Protein AF-A0A662SFL1-F1 (afdb_monomer_lite)

Foldseek 3Di:
DFDFDDPLPVDRDRDPDPDPVVVCLVNVQSVPDDCADPPPRHSPWDWDWDADPNDIWIWIADPPQGKIWTWDFDPPDGDIDIDDIDGHDDPPDPPDPPPDPVVPDDDDDDDPDDDDDDDDDDDDDPDDPPDDPDDDPDPPPVVVVVVVVVVPD

pLDDT: mean 74.32, std 17.82, range [40.41, 96.69]

Structure (mmCIF, N/CA/C/O backbone):
data_AF-A0A662SFL1-F1
#
_entry.id   AF-A0A662SFL1-F1
#
loop_
_atom_site.group_PDB
_atom_site.id
_atom_site.type_symbol
_atom_site.label_atom_id
_atom_site.label_alt_id
_atom_site.label_comp_id
_atom_site.label_asym_id
_atom_site.label_entity_id
_atom_site.label_seq_id
_atom_site.pdbx_PDB_ins_code
_atom_site.Cartn_x
_atom_site.Cartn_y
_atom_site.Cartn_z
_atom_site.occupancy
_atom_site.B_iso_or_equiv
_atom_site.auth_seq_id
_atom_site.auth_comp_id
_atom_site.auth_asym_id
_atom_site.auth_atom_id
_atom_site.pdbx_PDB_model_num
ATOM 1 N N . MET A 1 1 ? -28.062 0.678 8.826 1.00 42.81 1 MET A N 1
ATOM 2 C CA . MET A 1 1 ? -28.115 0.587 7.352 1.00 42.81 1 MET A CA 1
ATOM 3 C C . MET A 1 1 ? -27.087 -0.444 6.922 1.00 42.81 1 MET A C 1
ATOM 5 O O . MET A 1 1 ? -25.987 -0.421 7.452 1.00 42.81 1 MET A O 1
ATOM 9 N N . SER A 1 2 ? -27.450 -1.399 6.069 1.00 40.41 2 SER A N 1
ATOM 10 C CA . SER A 1 2 ? -26.536 -2.452 5.606 1.00 40.41 2 SER A CA 1
ATOM 11 C C . SER A 1 2 ? -25.854 -2.001 4.317 1.00 40.41 2 SER A C 1
ATOM 13 O O . SER A 1 2 ? -26.499 -1.971 3.268 1.00 40.41 2 SER A O 1
ATOM 15 N N . VAL A 1 3 ? -24.579 -1.629 4.399 1.00 47.94 3 VAL A N 1
ATOM 16 C CA . VAL A 1 3 ? -23.771 -1.239 3.239 1.00 47.94 3 VAL A CA 1
ATOM 17 C C . VAL A 1 3 ? -23.188 -2.507 2.607 1.00 47.94 3 VAL A C 1
ATOM 19 O O . VAL A 1 3 ? -22.606 -3.339 3.300 1.00 47.94 3 VAL A O 1
ATOM 22 N N . LYS A 1 4 ? -23.409 -2.699 1.301 1.00 43.56 4 LYS A N 1
ATOM 23 C CA . LYS A 1 4 ? -22.864 -3.823 0.518 1.00 43.56 4 LYS A CA 1
ATOM 24 C C . LYS A 1 4 ? -21.606 -3.350 -0.212 1.00 43.56 4 LYS A C 1
ATOM 26 O O . LYS A 1 4 ? -21.608 -2.263 -0.778 1.00 43.56 4 LYS A O 1
ATOM 31 N N . ILE A 1 5 ? -20.546 -4.152 -0.149 1.00 52.78 5 ILE A N 1
ATOM 32 C CA . ILE A 1 5 ? -19.158 -3.732 -0.389 1.00 52.78 5 ILE A CA 1
ATOM 33 C C . ILE A 1 5 ? -18.669 -4.027 -1.809 1.00 52.78 5 ILE A C 1
ATOM 35 O O . ILE A 1 5 ? -19.183 -4.899 -2.505 1.00 52.78 5 ILE A O 1
ATOM 39 N N . VAL A 1 6 ? -17.687 -3.217 -2.209 1.00 50.00 6 VAL A N 1
ATOM 40 C CA . VAL A 1 6 ? -17.016 -3.130 -3.507 1.00 50.00 6 VAL A CA 1
ATOM 41 C C . VAL A 1 6 ? -16.215 -4.398 -3.817 1.00 50.00 6 VAL A C 1
ATOM 43 O O . VAL A 1 6 ? -15.450 -4.902 -3.000 1.00 50.00 6 VAL A O 1
ATOM 46 N N . LYS A 1 7 ? -16.378 -4.888 -5.046 1.00 48.78 7 LYS A N 1
ATOM 47 C CA . LYS A 1 7 ? -15.931 -6.195 -5.547 1.00 48.78 7 LYS A CA 1
ATOM 48 C C . LYS A 1 7 ? -14.497 -6.192 -6.105 1.00 48.78 7 LYS A C 1
ATOM 50 O O . LYS A 1 7 ? -14.224 -6.914 -7.054 1.00 48.78 7 LYS A O 1
ATOM 55 N N . ALA A 1 8 ? -13.598 -5.367 -5.570 1.00 48.69 8 ALA A N 1
ATOM 56 C CA . ALA A 1 8 ? -12.289 -5.134 -6.195 1.00 48.69 8 ALA A CA 1
ATOM 57 C C . ALA A 1 8 ? -11.271 -6.276 -5.983 1.00 48.69 8 ALA A C 1
ATOM 59 O O . ALA A 1 8 ? -10.326 -6.393 -6.746 1.00 48.69 8 ALA A O 1
ATOM 60 N N . LEU A 1 9 ? -11.469 -7.156 -4.991 1.00 51.09 9 LEU A N 1
ATOM 61 C CA . LEU A 1 9 ? -10.530 -8.253 -4.680 1.00 51.09 9 LEU A CA 1
ATOM 62 C C . LEU A 1 9 ? -11.221 -9.607 -4.421 1.00 51.09 9 LEU A C 1
ATOM 64 O O . LEU A 1 9 ? -10.630 -10.511 -3.839 1.00 51.09 9 LEU A O 1
ATOM 68 N N . GLY A 1 10 ? -12.504 -9.747 -4.776 1.00 49.97 10 GLY A N 1
ATOM 69 C CA . GLY A 1 10 ? -13.298 -10.939 -4.428 1.00 49.97 10 GLY A CA 1
ATOM 70 C C . GLY A 1 10 ? -13.552 -11.118 -2.922 1.00 49.97 10 GLY A C 1
ATOM 71 O O . GLY A 1 10 ? -14.062 -12.151 -2.499 1.00 49.97 10 GLY A O 1
ATOM 72 N N . ILE A 1 11 ? -13.211 -10.119 -2.103 1.00 51.91 11 ILE A N 1
ATOM 73 C CA . ILE A 1 11 ? -13.444 -10.129 -0.661 1.00 51.91 11 ILE A CA 1
ATOM 74 C C . ILE A 1 11 ? -14.801 -9.464 -0.399 1.00 51.91 11 ILE A C 1
ATOM 76 O O . ILE A 1 11 ? -14.916 -8.240 -0.445 1.00 51.91 11 ILE A O 1
ATOM 80 N N . ASP A 1 12 ? -15.828 -10.261 -0.089 1.00 53.56 12 ASP A N 1
ATOM 81 C CA . ASP A 1 12 ? -17.128 -9.769 0.392 1.00 53.56 12 ASP A CA 1
ATOM 82 C C . ASP A 1 12 ? -17.013 -9.294 1.858 1.00 53.56 12 ASP A C 1
ATOM 84 O O . ASP A 1 12 ? -17.468 -9.905 2.825 1.00 53.56 12 ASP A O 1
ATOM 88 N N . ARG A 1 13 ? -16.355 -8.147 1.979 1.00 51.66 13 ARG A N 1
ATOM 89 C CA . ARG A 1 13 ? -16.059 -7.275 3.115 1.00 51.66 13 ARG A CA 1
ATOM 90 C C . ARG A 1 13 ? -17.028 -6.913 4.223 1.00 51.66 13 ARG A C 1
ATOM 92 O O . ARG A 1 13 ? -16.672 -5.922 4.818 1.00 51.66 13 ARG A O 1
ATOM 99 N N . ALA A 1 14 ? -18.203 -7.498 4.480 1.00 53.81 14 ALA A N 1
ATOM 100 C CA . ALA A 1 14 ? -19.251 -6.854 5.322 1.00 53.81 14 ALA A CA 1
ATOM 101 C C . ALA A 1 14 ? -18.725 -6.148 6.609 1.00 53.81 14 ALA A C 1
ATOM 103 O O . ALA A 1 14 ? -18.604 -6.776 7.660 1.00 53.81 14 ALA A O 1
ATOM 104 N N . SER A 1 15 ? -18.415 -4.847 6.533 1.00 57.03 15 SER A N 1
ATOM 105 C CA . SER A 1 15 ? -17.867 -4.063 7.635 1.00 57.03 15 SER A CA 1
ATOM 106 C C . SER A 1 15 ? -18.999 -3.239 8.239 1.00 57.03 15 SER A C 1
ATOM 108 O O . SER A 1 15 ? -19.659 -2.435 7.580 1.00 57.03 15 SER A O 1
ATOM 110 N N . SER A 1 16 ? -19.296 -3.493 9.512 1.00 58.28 16 SER A N 1
ATOM 111 C CA . SER A 1 16 ? -20.258 -2.707 10.281 1.00 58.28 16 SER A CA 1
ATOM 112 C C . SER A 1 16 ? -19.570 -1.440 10.785 1.00 58.28 16 SER A C 1
ATOM 114 O O . SER A 1 16 ? -19.214 -1.352 11.959 1.00 58.28 16 SER A O 1
ATOM 116 N N . ILE A 1 17 ? -19.322 -0.488 9.890 1.00 65.50 17 ILE A N 1
ATOM 117 C CA . ILE A 1 17 ? -18.725 0.799 10.258 1.00 65.50 17 ILE A CA 1
ATOM 118 C C . ILE A 1 17 ? -19.851 1.739 10.689 1.00 65.50 17 ILE A C 1
ATOM 120 O O . ILE A 1 17 ? -20.841 1.905 9.975 1.00 65.50 17 ILE A O 1
ATOM 124 N N . ALA A 1 18 ? -19.726 2.312 11.887 1.00 69.88 18 ALA A N 1
ATOM 125 C CA . ALA A 1 18 ? -20.730 3.213 12.454 1.00 69.88 18 ALA A CA 1
ATOM 126 C C . ALA A 1 18 ? -20.690 4.614 11.817 1.00 69.88 18 ALA A C 1
ATOM 128 O O . ALA A 1 18 ? -21.713 5.293 11.781 1.00 69.88 18 ALA A O 1
ATOM 129 N N . ASN A 1 19 ? -19.526 5.015 11.291 1.00 81.38 19 ASN A N 1
ATOM 130 C CA . ASN A 1 19 ? -19.263 6.339 10.740 1.00 81.38 19 ASN A CA 1
ATOM 131 C C . ASN A 1 19 ? -19.016 6.290 9.225 1.00 81.38 19 ASN A C 1
ATOM 133 O O . ASN A 1 19 ? -18.141 5.578 8.735 1.00 81.38 19 ASN A O 1
ATOM 137 N N . GLU A 1 20 ? -19.747 7.114 8.479 1.00 82.56 20 GLU A N 1
ATOM 138 C CA . GLU A 1 20 ? -19.625 7.218 7.018 1.00 82.56 20 GLU A CA 1
ATOM 139 C C . GLU A 1 20 ? -18.227 7.681 6.571 1.00 82.56 20 GLU A C 1
ATOM 141 O O . GLU A 1 20 ? -17.700 7.220 5.560 1.00 82.56 20 GLU A O 1
ATOM 146 N N . SER A 1 21 ? -17.575 8.537 7.362 1.00 82.94 21 SER A N 1
ATOM 147 C CA . SER A 1 21 ? -16.230 9.045 7.073 1.00 82.94 21 SER A CA 1
ATOM 148 C C . SER A 1 21 ? -15.147 7.965 7.151 1.00 82.94 21 SER A C 1
ATOM 150 O O . SER A 1 21 ? -14.222 7.968 6.342 1.00 82.94 21 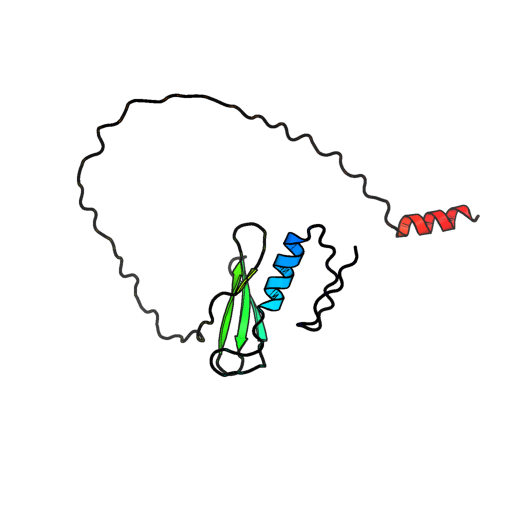SER A O 1
ATOM 152 N N . GLU A 1 22 ? -15.254 7.028 8.093 1.00 80.56 22 GLU A N 1
ATOM 153 C CA . GLU A 1 22 ? -14.334 5.890 8.209 1.00 80.56 22 GLU A CA 1
ATOM 154 C C . GLU A 1 22 ? -14.534 4.908 7.054 1.00 80.56 22 GLU A C 1
ATOM 156 O O . GLU A 1 22 ? -13.557 4.439 6.471 1.00 80.56 22 GLU A O 1
ATOM 161 N N . PHE A 1 23 ? -15.787 4.685 6.648 1.00 82.00 23 PHE A N 1
ATOM 162 C CA . PHE A 1 23 ? -16.103 3.871 5.478 1.00 82.00 23 PHE A CA 1
ATOM 163 C C . PHE A 1 23 ? -15.508 4.455 4.194 1.00 82.00 23 PHE A C 1
ATOM 165 O O . PHE A 1 23 ? -14.865 3.735 3.435 1.00 82.00 23 PHE A O 1
ATOM 172 N N . LEU A 1 24 ? -15.658 5.761 3.960 1.00 83.81 24 LEU A N 1
ATOM 173 C CA . LEU A 1 24 ? -15.087 6.407 2.775 1.00 83.81 24 LEU A CA 1
ATOM 174 C C . LEU A 1 24 ? -13.555 6.353 2.756 1.00 83.81 24 LEU A C 1
ATOM 176 O O . LEU A 1 24 ? -12.977 6.189 1.684 1.00 83.81 24 LEU A O 1
ATOM 180 N N . LYS A 1 25 ? -12.899 6.449 3.920 1.00 82.94 25 LYS A N 1
ATOM 181 C CA . LYS A 1 25 ? -11.440 6.276 4.036 1.00 82.94 25 LYS A CA 1
ATOM 182 C C . LYS A 1 25 ? -11.004 4.851 3.699 1.00 82.94 25 LYS A C 1
ATOM 184 O O . LYS A 1 25 ? -10.000 4.664 3.022 1.00 82.94 25 LYS A O 1
ATOM 189 N N . GLU A 1 26 ? -11.746 3.849 4.160 1.00 80.94 26 GLU A N 1
ATOM 190 C CA . GLU A 1 26 ? -11.434 2.454 3.852 1.00 80.94 26 GLU A CA 1
ATOM 191 C C . GLU A 1 26 ? -11.688 2.143 2.365 1.00 80.94 26 GLU A C 1
ATOM 193 O O . GLU A 1 26 ? -10.862 1.514 1.709 1.00 80.94 26 GLU A O 1
ATOM 198 N N . VAL A 1 27 ? -12.783 2.643 1.788 1.00 84.12 27 VAL A N 1
ATOM 199 C CA . VAL A 1 27 ? -13.099 2.447 0.364 1.00 84.12 27 VAL A CA 1
ATOM 200 C C . VAL A 1 27 ? -12.122 3.182 -0.552 1.00 84.12 27 VAL A C 1
ATOM 202 O O . VAL A 1 27 ? -11.726 2.623 -1.578 1.00 84.12 27 VAL A O 1
ATOM 205 N N . SER A 1 28 ? -11.702 4.402 -0.202 1.00 84.38 28 SER A N 1
ATOM 206 C CA . SER A 1 28 ? -10.764 5.170 -1.030 1.00 84.38 28 SER A CA 1
ATOM 207 C C . SER A 1 28 ? -9.420 4.452 -1.180 1.00 84.38 28 SER A C 1
ATOM 209 O O . SER A 1 28 ? -8.829 4.452 -2.264 1.00 84.38 28 SER A O 1
ATOM 211 N N . PHE A 1 29 ? -8.991 3.735 -0.141 1.00 85.25 29 PHE A N 1
ATOM 212 C CA . PHE A 1 29 ? -7.808 2.888 -0.189 1.00 85.25 29 PHE A CA 1
ATOM 213 C C . PHE A 1 29 ? -7.939 1.766 -1.229 1.00 85.25 29 PHE A C 1
ATOM 215 O O . PHE A 1 29 ? -7.080 1.629 -2.094 1.00 85.25 29 PHE A O 1
ATOM 222 N N . TYR A 1 30 ? -9.043 1.015 -1.227 1.00 83.38 30 TYR A N 1
ATOM 223 C CA . TYR A 1 30 ? -9.247 -0.045 -2.224 1.00 83.38 30 TYR A CA 1
ATOM 224 C C . TYR A 1 30 ? -9.458 0.501 -3.640 1.00 83.38 30 TYR A C 1
ATOM 226 O O . TYR A 1 30 ? -9.100 -0.163 -4.606 1.00 83.38 30 TYR A O 1
ATOM 234 N N . SER A 1 31 ? -10.007 1.710 -3.780 1.00 84.94 31 SER A N 1
ATOM 235 C CA . SER A 1 31 ? -10.181 2.346 -5.094 1.00 84.94 31 SER A CA 1
ATOM 236 C C . SER A 1 31 ? -8.872 2.813 -5.735 1.00 84.94 31 SER A C 1
ATOM 238 O O . SER A 1 31 ? -8.816 2.974 -6.947 1.00 84.94 31 SER A O 1
ATOM 240 N N . SER A 1 32 ? -7.828 3.029 -4.930 1.00 85.69 32 SER A N 1
ATOM 241 C CA . SER A 1 32 ? -6.497 3.429 -5.405 1.00 85.69 32 SER A CA 1
ATOM 242 C C . SER A 1 32 ? -5.565 2.236 -5.627 1.00 85.69 32 SER A C 1
ATOM 244 O O . SER A 1 32 ? -4.379 2.419 -5.894 1.00 85.69 32 SER A O 1
ATOM 246 N N . TRP A 1 33 ? -6.092 1.012 -5.534 1.00 88.25 33 TRP A N 1
ATOM 247 C CA . TRP A 1 33 ? -5.319 -0.198 -5.764 1.00 88.25 33 TRP A CA 1
ATOM 248 C C . TRP A 1 33 ? -4.867 -0.275 -7.231 1.00 88.25 33 TRP A C 1
ATOM 250 O O . TRP A 1 33 ? -5.715 -0.223 -8.122 1.00 88.25 33 TRP A O 1
ATOM 260 N N . PRO A 1 34 ? -3.558 -0.395 -7.513 1.00 91.69 34 PRO A N 1
ATOM 261 C CA . PRO A 1 34 ? -3.080 -0.493 -8.886 1.00 91.69 34 PRO A CA 1
ATOM 262 C C . PRO A 1 34 ? -3.510 -1.826 -9.505 1.00 91.69 34 PRO A C 1
ATOM 264 O O . PRO A 1 34 ? -3.357 -2.880 -8.888 1.00 91.69 34 PRO A O 1
ATOM 267 N N . GLU A 1 35 ? -4.011 -1.783 -10.737 1.00 93.62 35 GLU A N 1
ATOM 268 C CA . GLU A 1 35 ? -4.307 -2.991 -11.518 1.00 93.62 35 GLU A CA 1
ATOM 269 C C . GLU A 1 35 ? -3.047 -3.537 -12.205 1.00 93.62 35 GLU A C 1
ATOM 271 O O . GLU A 1 35 ? -2.933 -4.740 -12.410 1.00 93.62 35 GLU A O 1
ATOM 276 N N . GLU A 1 36 ? -2.074 -2.668 -12.505 1.00 95.75 36 GLU A N 1
ATOM 277 C CA . GLU A 1 36 ? -0.872 -2.996 -13.275 1.00 95.75 36 GLU A CA 1
ATOM 278 C C . GLU A 1 36 ? 0.396 -2.383 -12.654 1.00 95.75 36 GLU A C 1
ATOM 280 O O . GLU A 1 36 ? 0.369 -1.360 -11.963 1.00 95.75 36 GLU A O 1
ATOM 285 N N . CYS A 1 37 ? 1.543 -3.025 -12.887 1.00 96.12 37 CYS A N 1
ATOM 286 C CA . CYS A 1 37 ? 2.843 -2.523 -12.449 1.00 96.12 37 CYS A CA 1
ATOM 287 C C . CYS A 1 37 ? 3.311 -1.339 -13.305 1.00 96.12 37 CYS A C 1
ATOM 289 O O . CYS A 1 37 ? 3.523 -1.504 -14.499 1.00 96.12 37 CYS A O 1
ATOM 291 N N . VAL A 1 38 ? 3.653 -0.210 -12.675 1.00 95.31 38 VAL A N 1
ATOM 292 C CA . VAL A 1 38 ? 4.064 1.028 -13.373 1.00 95.31 38 VAL A CA 1
ATOM 293 C C . VAL A 1 38 ? 5.317 0.902 -14.258 1.00 95.31 38 VAL A C 1
ATOM 295 O O . VAL A 1 38 ? 5.569 1.764 -15.090 1.00 95.31 38 VAL A O 1
ATOM 298 N N . ASN A 1 39 ? 6.142 -0.130 -14.046 1.00 95.94 39 ASN A N 1
ATOM 299 C CA . ASN A 1 39 ? 7.412 -0.307 -14.758 1.00 95.94 39 ASN A CA 1
ATOM 300 C C . ASN A 1 39 ? 7.342 -1.323 -15.912 1.00 95.94 39 ASN A C 1
ATOM 302 O O . ASN A 1 39 ? 8.168 -1.281 -16.815 1.00 95.94 39 ASN A O 1
ATOM 306 N N . CYS A 1 40 ? 6.432 -2.296 -15.855 1.00 95.62 40 CYS A N 1
ATOM 307 C CA . CYS A 1 40 ? 6.408 -3.402 -16.826 1.00 95.62 40 CYS A CA 1
ATOM 308 C C . CYS A 1 40 ? 4.998 -3.843 -17.233 1.00 95.62 40 CYS A C 1
ATOM 310 O O . CYS A 1 40 ? 4.859 -4.905 -17.840 1.00 95.62 40 CYS A O 1
ATOM 312 N N . ASP A 1 41 ? 3.978 -3.084 -16.824 1.00 96.31 41 ASP A N 1
ATOM 313 C CA . ASP A 1 41 ? 2.558 -3.273 -17.145 1.00 96.31 41 ASP A CA 1
ATOM 314 C C . ASP A 1 41 ? 2.030 -4.682 -16.823 1.00 96.31 41 ASP A C 1
ATOM 316 O O . ASP A 1 41 ? 1.102 -5.215 -17.425 1.00 96.31 41 ASP A O 1
ATOM 320 N N . CYS A 1 42 ? 2.660 -5.348 -15.854 1.00 94.38 42 CYS A N 1
ATOM 321 C CA . CYS A 1 42 ? 2.226 -6.656 -15.394 1.00 94.38 42 CYS A CA 1
ATOM 322 C C . CYS A 1 42 ? 1.007 -6.509 -14.480 1.00 94.38 42 CYS A C 1
ATOM 324 O O . CYS A 1 42 ? 1.130 -5.896 -13.420 1.00 94.38 42 CYS A O 1
ATOM 326 N N . GLY A 1 43 ? -0.116 -7.127 -14.856 1.00 93.81 43 GLY A N 1
ATOM 327 C CA . GLY A 1 43 ? -1.324 -7.196 -14.024 1.00 93.81 43 GLY A CA 1
ATOM 328 C C . GLY A 1 43 ? -1.256 -8.206 -12.869 1.00 93.81 43 GLY A C 1
ATOM 329 O O . GLY A 1 43 ? -2.028 -8.131 -11.919 1.00 93.81 43 GLY A O 1
ATOM 330 N N . ASP A 1 44 ? -0.303 -9.143 -12.908 1.00 94.00 44 ASP A N 1
ATOM 331 C CA . ASP A 1 44 ? -0.122 -10.134 -11.841 1.00 94.00 44 ASP A CA 1
ATOM 332 C C . ASP A 1 44 ? 0.638 -9.515 -10.662 1.00 94.00 44 ASP A C 1
ATOM 334 O O . ASP A 1 44 ? 1.852 -9.667 -10.546 1.00 94.00 44 ASP A O 1
ATOM 338 N N . LEU A 1 45 ? -0.053 -8.777 -9.798 1.00 94.25 45 LEU A N 1
ATOM 339 C CA . LEU A 1 45 ? 0.534 -8.149 -8.615 1.00 94.25 45 LEU A CA 1
ATOM 340 C C . LEU A 1 45 ? 0.357 -9.032 -7.369 1.00 94.25 45 LEU A C 1
ATOM 342 O O . LEU A 1 45 ? -0.734 -9.529 -7.094 1.00 94.25 45 LEU A O 1
ATOM 346 N N . ALA A 1 46 ? 1.423 -9.214 -6.584 1.00 94.25 46 ALA A N 1
ATOM 347 C CA . ALA A 1 46 ? 1.400 -10.028 -5.368 1.00 94.25 46 ALA A CA 1
ATOM 348 C C . ALA A 1 46 ? 1.472 -9.156 -4.109 1.00 94.25 46 ALA A C 1
ATOM 350 O O . ALA A 1 46 ? 2.332 -8.286 -4.000 1.00 94.25 46 ALA A O 1
ATOM 351 N N . VAL A 1 47 ? 0.615 -9.410 -3.118 1.00 93.94 47 VAL A N 1
ATOM 352 C CA . VAL A 1 47 ? 0.710 -8.740 -1.812 1.00 93.94 47 VAL A CA 1
ATOM 353 C C . VAL A 1 47 ? 1.740 -9.459 -0.947 1.00 93.94 47 VAL A C 1
ATOM 355 O O . VAL A 1 47 ? 1.638 -10.658 -0.697 1.00 93.94 47 VAL A O 1
ATOM 358 N N . ASN A 1 48 ? 2.729 -8.713 -0.475 1.00 94.06 48 ASN A N 1
ATOM 359 C CA . ASN A 1 48 ? 3.755 -9.158 0.449 1.00 94.06 48 ASN A CA 1
ATOM 360 C C . ASN A 1 48 ? 3.504 -8.553 1.836 1.00 94.06 48 ASN A C 1
ATOM 362 O O . ASN A 1 48 ? 3.252 -7.356 1.976 1.00 94.06 48 ASN A O 1
ATOM 366 N N . TYR A 1 49 ? 3.596 -9.392 2.861 1.00 94.44 49 TYR A N 1
ATOM 367 C CA . TYR A 1 49 ? 3.504 -8.999 4.258 1.00 94.44 49 TYR A CA 1
ATOM 368 C C . TYR A 1 49 ? 4.772 -9.433 4.986 1.00 94.44 49 TYR A C 1
ATOM 370 O O . TYR A 1 49 ? 5.179 -10.595 4.903 1.00 94.44 49 TYR A O 1
ATOM 378 N N . ARG A 1 50 ? 5.375 -8.508 5.733 1.00 93.50 50 ARG A N 1
ATOM 379 C CA . ARG A 1 50 ? 6.520 -8.785 6.603 1.00 93.50 50 ARG A CA 1
ATOM 380 C C . ARG A 1 50 ? 6.359 -8.070 7.937 1.00 93.50 50 ARG A C 1
ATOM 382 O O . ARG A 1 50 ? 5.880 -6.942 7.994 1.00 93.50 50 ARG A O 1
ATOM 389 N N . MET A 1 51 ? 6.842 -8.696 9.002 1.00 94.44 51 MET A N 1
ATOM 390 C CA . MET A 1 51 ? 6.919 -8.086 10.326 1.00 94.44 51 MET A CA 1
ATOM 391 C C . MET A 1 51 ? 8.389 -7.903 10.700 1.00 94.44 51 MET A C 1
ATOM 393 O O . MET A 1 51 ? 9.166 -8.856 10.652 1.00 94.44 51 MET A O 1
ATOM 397 N N . ALA A 1 52 ? 8.789 -6.683 11.058 1.00 92.50 52 ALA A N 1
ATOM 398 C CA . ALA A 1 52 ? 10.158 -6.384 11.469 1.00 92.50 52 ALA A CA 1
ATOM 399 C C . ALA A 1 52 ? 10.165 -5.446 12.678 1.00 92.50 52 ALA A C 1
ATOM 401 O O . ALA A 1 52 ? 9.530 -4.397 12.664 1.00 92.50 52 ALA A O 1
ATOM 402 N N . LYS A 1 53 ? 10.904 -5.821 13.732 1.00 93.81 53 LYS A N 1
ATOM 403 C CA . LYS A 1 53 ? 11.027 -5.049 14.987 1.00 93.81 53 LYS A CA 1
ATOM 404 C C . LYS A 1 53 ? 9.675 -4.678 15.628 1.00 93.81 53 LYS A C 1
ATOM 406 O O . LYS A 1 53 ? 9.545 -3.608 16.206 1.00 93.81 53 LYS A O 1
ATOM 411 N N . GLY A 1 54 ? 8.672 -5.551 15.505 1.00 90.56 54 GLY A N 1
ATOM 412 C CA . GLY A 1 54 ? 7.322 -5.305 16.027 1.00 90.56 54 GLY A CA 1
ATOM 413 C C . GLY A 1 54 ? 6.462 -4.367 15.173 1.00 90.56 54 GLY A C 1
ATOM 414 O O . GLY A 1 54 ? 5.345 -4.062 15.568 1.00 90.56 54 GLY A O 1
ATOM 415 N N . PHE A 1 55 ? 6.952 -3.935 14.009 1.00 89.69 55 PHE A N 1
ATOM 416 C CA . PHE A 1 55 ? 6.173 -3.187 13.028 1.00 89.69 55 PHE A CA 1
ATOM 417 C C . PHE A 1 55 ? 5.724 -4.106 11.895 1.00 89.69 55 PHE A C 1
ATOM 419 O O . PHE A 1 55 ? 6.480 -4.971 11.439 1.00 89.69 55 PHE A O 1
ATOM 426 N N . GLU A 1 56 ? 4.497 -3.895 11.434 1.00 92.06 56 GLU A N 1
ATOM 427 C CA . GLU A 1 56 ? 3.915 -4.582 10.287 1.00 92.06 56 GLU A CA 1
ATOM 428 C C . GLU A 1 56 ? 4.145 -3.756 9.025 1.00 92.06 56 GLU A C 1
ATOM 430 O O . GLU A 1 56 ? 3.856 -2.561 8.978 1.00 92.06 56 GLU A O 1
ATOM 435 N N . PHE A 1 57 ? 4.676 -4.398 7.990 1.00 94.00 57 PHE A N 1
ATOM 436 C CA . PHE A 1 57 ? 4.891 -3.781 6.694 1.00 94.00 57 PHE A CA 1
ATOM 437 C C . PHE A 1 57 ? 4.157 -4.590 5.644 1.00 94.00 57 PHE A C 1
ATOM 439 O O . PHE A 1 57 ? 4.392 -5.787 5.467 1.00 94.00 57 PHE A O 1
ATOM 446 N N . PHE A 1 58 ? 3.314 -3.893 4.905 1.00 94.88 58 PHE A N 1
ATOM 447 C CA . PHE A 1 58 ? 2.666 -4.419 3.723 1.00 94.88 58 PHE A CA 1
ATOM 448 C C . PHE A 1 58 ? 3.365 -3.815 2.502 1.00 94.88 58 PHE A C 1
ATOM 450 O O . PHE A 1 58 ? 3.802 -2.657 2.530 1.00 94.88 58 PHE A O 1
ATOM 457 N N . ALA A 1 59 ? 3.426 -4.563 1.407 1.00 95.38 59 ALA A N 1
ATOM 458 C CA . ALA A 1 59 ? 3.800 -4.049 0.094 1.00 95.38 59 ALA A CA 1
ATOM 459 C C . ALA A 1 59 ? 3.081 -4.830 -1.012 1.00 95.38 59 ALA A C 1
ATOM 461 O O . ALA A 1 59 ? 2.756 -5.998 -0.830 1.00 95.38 59 ALA A O 1
ATOM 462 N N . ILE A 1 60 ? 2.862 -4.218 -2.170 1.00 95.44 60 ILE A N 1
ATOM 463 C CA . ILE A 1 60 ? 2.542 -4.936 -3.409 1.00 95.44 60 ILE A CA 1
ATOM 464 C C . ILE A 1 60 ? 3.848 -5.113 -4.176 1.00 95.44 60 ILE A C 1
ATOM 466 O O . ILE A 1 60 ? 4.609 -4.163 -4.310 1.00 95.44 60 ILE A O 1
ATOM 470 N N . VAL A 1 61 ? 4.131 -6.311 -4.669 1.00 96.12 61 VAL A N 1
ATOM 471 C CA . VAL A 1 61 ? 5.353 -6.638 -5.404 1.00 96.12 61 VAL A CA 1
ATOM 472 C C . VAL A 1 61 ? 4.977 -7.172 -6.777 1.00 96.12 61 VAL A C 1
ATOM 474 O O . VAL A 1 61 ? 4.130 -8.058 -6.903 1.00 96.12 61 VAL A O 1
ATOM 477 N N . CYS A 1 62 ? 5.630 -6.648 -7.809 1.00 96.69 62 CYS A N 1
ATOM 478 C CA . CYS A 1 62 ? 5.551 -7.203 -9.148 1.00 96.69 62 CYS A CA 1
ATOM 479 C C . CYS A 1 62 ? 6.487 -8.422 -9.256 1.00 96.69 62 CYS A C 1
ATOM 481 O O . CYS A 1 62 ? 7.705 -8.260 -9.143 1.00 96.69 62 CYS A O 1
ATOM 483 N N . PRO A 1 63 ? 5.972 -9.634 -9.521 1.00 95.62 63 PRO A N 1
ATOM 484 C CA . PRO A 1 63 ? 6.779 -10.845 -9.625 1.00 95.62 63 PRO A CA 1
ATOM 485 C C . PRO A 1 63 ? 7.673 -10.858 -10.872 1.00 95.62 63 PRO A C 1
ATOM 487 O O . PRO A 1 63 ? 8.658 -11.588 -10.895 1.00 95.62 63 PRO A O 1
ATOM 490 N N . LYS A 1 64 ? 7.361 -10.057 -11.905 1.00 96.00 64 LYS A N 1
ATOM 491 C CA . LYS A 1 64 ? 8.156 -10.000 -13.142 1.00 96.00 64 LYS A CA 1
ATOM 492 C C . LYS A 1 64 ? 9.412 -9.141 -13.011 1.00 96.00 64 LYS A C 1
ATOM 494 O O . LYS A 1 64 ? 10.481 -9.579 -13.416 1.00 96.00 64 LYS A O 1
ATOM 499 N N . CYS A 1 65 ? 9.291 -7.920 -12.485 1.00 95.06 65 CYS A N 1
ATOM 500 C CA . CYS A 1 65 ? 10.402 -6.957 -12.434 1.00 95.06 65 CYS A CA 1
ATOM 501 C C . CYS A 1 65 ? 10.900 -6.640 -11.017 1.00 95.06 65 CYS A C 1
ATOM 503 O O . CYS A 1 65 ? 11.886 -5.925 -10.866 1.00 95.06 65 CYS A O 1
ATOM 505 N N . GLY A 1 66 ? 10.224 -7.129 -9.974 1.00 94.81 66 GLY A N 1
ATOM 506 C CA . GLY A 1 66 ? 10.603 -6.902 -8.579 1.00 94.81 66 GLY A CA 1
ATOM 507 C C . GLY A 1 66 ? 10.300 -5.499 -8.039 1.00 94.81 66 GLY A C 1
ATOM 508 O O . GLY A 1 66 ? 10.625 -5.226 -6.884 1.00 94.81 66 GLY A O 1
ATOM 509 N N . PHE A 1 67 ? 9.674 -4.615 -8.829 1.00 95.88 67 PHE A N 1
ATOM 510 C CA . PHE A 1 67 ? 9.188 -3.325 -8.330 1.00 95.88 67 PHE A CA 1
ATOM 511 C C . PHE A 1 67 ? 8.182 -3.534 -7.206 1.00 95.88 67 PHE A C 1
ATOM 513 O O . PHE A 1 67 ? 7.358 -4.454 -7.258 1.00 95.88 67 PHE A O 1
ATOM 520 N N . ARG A 1 68 ? 8.234 -2.657 -6.206 1.00 95.62 68 ARG A N 1
ATOM 521 C CA . ARG A 1 68 ? 7.377 -2.739 -5.027 1.00 95.62 68 ARG A CA 1
ATOM 522 C C . ARG A 1 68 ? 6.665 -1.423 -4.759 1.00 95.62 68 ARG A C 1
ATOM 524 O O . ARG A 1 68 ? 7.255 -0.357 -4.870 1.00 95.62 68 ARG A O 1
ATOM 531 N N . LEU A 1 69 ? 5.416 -1.514 -4.343 1.00 95.62 69 LEU A N 1
ATOM 532 C CA . LEU A 1 69 ? 4.609 -0.406 -3.860 1.00 95.62 69 LEU A CA 1
ATOM 533 C C . LEU A 1 69 ? 4.414 -0.591 -2.358 1.00 95.62 69 LEU A C 1
ATOM 535 O O . LEU A 1 69 ? 3.793 -1.563 -1.928 1.00 95.62 69 LEU A O 1
ATOM 539 N N . GLN A 1 70 ? 4.995 0.288 -1.546 1.00 95.50 70 GLN A N 1
ATOM 540 C CA . GLN A 1 70 ? 4.907 0.166 -0.091 1.00 95.50 70 GLN A CA 1
ATOM 541 C C . GLN A 1 70 ? 3.629 0.810 0.450 1.00 95.50 70 GLN A C 1
ATOM 543 O O . GLN A 1 70 ? 3.207 1.868 -0.019 1.00 95.50 70 GLN A O 1
ATOM 548 N N . PHE A 1 71 ? 3.073 0.230 1.512 1.00 94.56 71 PHE A N 1
ATOM 549 C CA . PHE A 1 71 ? 2.007 0.873 2.274 1.00 94.56 71 PHE A CA 1
ATOM 550 C C . PHE A 1 71 ? 2.601 1.665 3.443 1.00 94.56 71 PHE A C 1
ATOM 552 O O . PHE A 1 71 ? 3.341 1.133 4.273 1.00 94.56 71 PHE A O 1
ATOM 559 N N . GLY A 1 72 ? 2.293 2.958 3.501 1.00 91.44 72 GLY A N 1
ATOM 560 C CA . GLY A 1 72 ? 2.522 3.796 4.670 1.00 91.44 72 GLY A CA 1
ATOM 561 C C . GLY A 1 72 ? 1.383 3.652 5.675 1.00 91.44 72 GLY A C 1
ATOM 562 O O . GLY A 1 72 ? 0.245 3.399 5.293 1.00 91.44 72 GLY A O 1
ATOM 563 N N . GLN A 1 73 ? 1.687 3.837 6.958 1.00 91.44 73 GLN A N 1
ATOM 564 C CA . GLN A 1 73 ? 0.694 3.871 8.030 1.00 91.44 73 GLN A CA 1
ATOM 565 C C . GLN A 1 73 ? 0.594 5.295 8.584 1.00 91.44 73 GLN A C 1
ATOM 567 O O . GLN A 1 73 ? 1.618 5.953 8.805 1.00 91.44 73 GLN A O 1
ATOM 572 N N . TYR A 1 74 ? -0.626 5.789 8.793 1.00 88.38 74 TYR A N 1
ATOM 573 C CA . TYR A 1 74 ? -0.830 7.067 9.474 1.00 88.38 74 TYR A CA 1
ATOM 574 C C . TYR A 1 74 ? -0.459 6.943 10.955 1.00 88.38 74 TYR A C 1
ATOM 576 O O . TYR A 1 74 ? -0.731 5.927 11.590 1.00 88.38 74 TYR A O 1
AT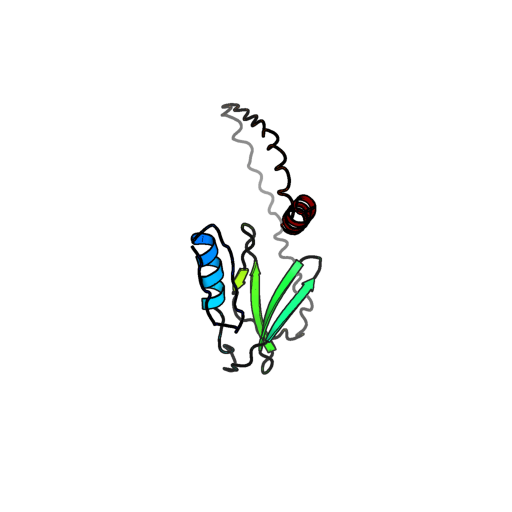OM 584 N N . LYS A 1 75 ? 0.149 7.995 11.517 1.00 87.69 75 LYS A N 1
ATOM 585 C CA . LYS A 1 75 ? 0.530 8.028 12.941 1.00 87.69 75 LYS A CA 1
ATOM 586 C C . LYS A 1 75 ? -0.684 7.993 13.874 1.00 87.69 75 LYS A C 1
ATOM 588 O O . LYS A 1 75 ? -0.601 7.434 14.958 1.00 87.69 75 LYS A O 1
ATOM 593 N N . GLU A 1 76 ? -1.795 8.573 13.435 1.00 87.12 76 GLU A N 1
ATOM 594 C CA . GLU A 1 76 ? -3.052 8.651 14.175 1.00 87.12 76 GLU A CA 1
ATOM 595 C C . GLU A 1 76 ? -4.184 8.068 13.319 1.00 87.12 76 GLU A C 1
ATOM 597 O O . GLU A 1 76 ? -4.202 8.236 12.099 1.00 87.12 76 GLU A O 1
ATOM 602 N N . GLY A 1 77 ? -5.128 7.361 13.945 1.00 78.75 77 GLY A N 1
ATOM 603 C CA . GLY A 1 77 ? -6.320 6.836 13.266 1.00 78.75 77 GLY A CA 1
ATOM 604 C C . GLY A 1 77 ? -6.149 5.510 12.511 1.00 78.75 77 GLY A C 1
ATOM 605 O O . GLY A 1 77 ? -7.088 5.085 11.847 1.00 78.75 77 GLY A O 1
ATOM 606 N N . GLY A 1 78 ? -4.992 4.843 12.606 1.00 80.38 78 GLY A N 1
ATOM 607 C CA . GLY A 1 78 ? -4.842 3.423 12.243 1.00 80.38 78 GLY A CA 1
ATOM 608 C C . GLY A 1 78 ? -5.038 3.054 10.764 1.00 80.38 78 GLY A C 1
ATOM 609 O O . GLY A 1 78 ? -5.225 1.880 10.462 1.00 80.38 78 GLY A O 1
ATOM 610 N N . GLY A 1 79 ? -5.001 4.024 9.846 1.00 85.88 79 GLY A N 1
ATOM 611 C CA . GLY A 1 79 ? -5.192 3.796 8.410 1.00 85.88 79 GLY A CA 1
ATOM 612 C C . GLY A 1 79 ? -3.895 3.555 7.630 1.00 85.88 79 GLY A C 1
ATOM 613 O O . GLY A 1 79 ? -2.802 3.905 8.086 1.00 85.88 79 GLY A O 1
ATOM 614 N N . PHE A 1 80 ? -4.045 3.032 6.412 1.00 89.00 80 PHE A N 1
ATOM 615 C CA . PHE A 1 80 ? -2.962 2.863 5.443 1.00 89.00 80 PHE A CA 1
ATOM 616 C C . PHE A 1 80 ? -3.113 3.818 4.256 1.00 89.00 80 PHE A C 1
ATOM 618 O O . PHE A 1 80 ? -4.224 4.203 3.892 1.00 89.00 80 PHE A O 1
ATOM 625 N N . PHE A 1 81 ? -1.991 4.174 3.636 1.00 91.00 81 PHE A N 1
ATOM 626 C CA . PHE A 1 81 ? -1.941 4.906 2.372 1.00 91.00 81 PHE A CA 1
ATOM 627 C C . PHE A 1 81 ? -0.866 4.319 1.457 1.00 91.00 81 PHE A C 1
ATOM 629 O O . PHE A 1 81 ? 0.127 3.759 1.923 1.00 91.00 81 PHE A O 1
ATOM 636 N N . LEU A 1 82 ? -1.064 4.437 0.148 1.00 92.38 82 LEU A N 1
ATOM 637 C CA . LEU A 1 82 ? -0.081 4.007 -0.842 1.00 92.38 82 LEU A CA 1
ATOM 638 C C . LEU A 1 82 ? 1.047 5.040 -0.937 1.00 92.38 82 LEU A C 1
ATOM 640 O O . LEU A 1 82 ? 0.786 6.239 -1.030 1.00 92.38 82 LEU A O 1
ATOM 644 N N . LYS A 1 83 ? 2.296 4.573 -0.881 1.00 94.25 83 LYS A N 1
ATOM 645 C CA . LYS A 1 83 ? 3.480 5.380 -1.216 1.00 94.25 83 LYS A CA 1
ATOM 646 C C . LYS A 1 83 ? 3.785 5.277 -2.711 1.00 94.25 83 LYS A C 1
ATOM 648 O O . LYS A 1 83 ? 3.051 4.627 -3.443 1.00 94.25 83 LYS A O 1
ATOM 653 N N . ASP A 1 84 ? 4.877 5.892 -3.148 1.00 94.19 84 ASP A N 1
ATOM 654 C CA . ASP A 1 84 ? 5.381 5.748 -4.512 1.00 94.19 84 ASP A CA 1
ATOM 655 C C . ASP A 1 84 ? 5.954 4.346 -4.778 1.00 94.19 84 ASP A C 1
ATOM 657 O O . ASP A 1 84 ? 6.350 3.614 -3.862 1.00 94.19 84 ASP A O 1
ATOM 661 N N . TRP A 1 85 ? 5.998 3.972 -6.059 1.00 94.81 85 TRP A N 1
ATOM 662 C CA . TRP A 1 85 ? 6.657 2.752 -6.518 1.00 94.81 85 TRP A CA 1
ATOM 663 C C . TRP A 1 85 ? 8.172 2.863 -6.341 1.00 94.81 85 TRP A C 1
ATOM 665 O O . TRP A 1 85 ? 8.796 3.821 -6.793 1.00 94.81 85 TRP A O 1
ATOM 675 N N . GLU A 1 86 ? 8.774 1.840 -5.745 1.00 94.69 86 GLU A N 1
ATOM 676 C CA . GLU A 1 86 ? 10.219 1.717 -5.592 1.00 94.69 86 GLU A CA 1
ATOM 677 C C . GLU A 1 86 ? 10.766 0.589 -6.477 1.00 94.69 86 GLU A C 1
ATOM 679 O O . GLU A 1 86 ? 10.136 -0.476 -6.587 1.00 94.69 86 GLU A O 1
ATOM 684 N N . PRO A 1 87 ? 11.962 0.769 -7.065 1.00 94.44 87 PRO A N 1
ATOM 685 C CA . PRO A 1 87 ? 12.651 -0.316 -7.745 1.00 94.44 87 PRO A CA 1
ATOM 686 C C . PRO A 1 87 ? 12.996 -1.453 -6.764 1.00 94.44 87 PRO A C 1
ATOM 688 O O . PRO A 1 87 ? 13.064 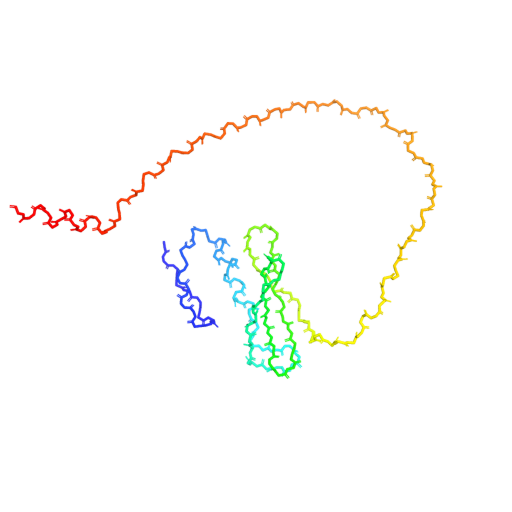-1.235 -5.543 1.00 94.44 87 PRO A O 1
ATOM 691 N N . PRO A 1 88 ? 13.225 -2.683 -7.267 1.00 91.44 88 PRO A N 1
ATOM 692 C CA . PRO A 1 88 ? 13.777 -3.751 -6.443 1.00 91.44 88 PRO A CA 1
ATOM 693 C C . PRO A 1 88 ? 15.062 -3.258 -5.776 1.00 91.44 88 PRO A C 1
ATOM 695 O O . PRO A 1 88 ? 15.825 -2.503 -6.374 1.00 91.44 88 PRO A O 1
ATOM 698 N N . TYR A 1 89 ? 15.291 -3.672 -4.527 1.00 84.06 89 TYR A N 1
ATOM 699 C CA . TYR A 1 89 ? 16.534 -3.330 -3.840 1.00 84.06 89 TYR A CA 1
ATOM 700 C C . TYR A 1 89 ? 17.677 -3.990 -4.610 1.00 84.06 89 TYR A C 1
ATOM 702 O O . TYR A 1 89 ? 17.842 -5.207 -4.543 1.00 84.06 89 TYR A O 1
ATOM 710 N N . SER A 1 90 ? 18.414 -3.209 -5.397 1.00 77.25 90 SER A N 1
ATOM 711 C CA . SER A 1 90 ? 19.717 -3.632 -5.866 1.00 77.25 90 SER A CA 1
ATOM 712 C C . SER A 1 90 ? 20.641 -3.516 -4.671 1.00 77.25 90 SER A C 1
ATOM 714 O O . SER A 1 90 ? 20.810 -2.430 -4.123 1.00 77.25 90 SER A O 1
ATOM 716 N N . GLU A 1 91 ? 21.234 -4.632 -4.272 1.00 62.25 91 GLU A N 1
ATOM 717 C CA . GLU A 1 91 ? 22.318 -4.707 -3.292 1.00 62.25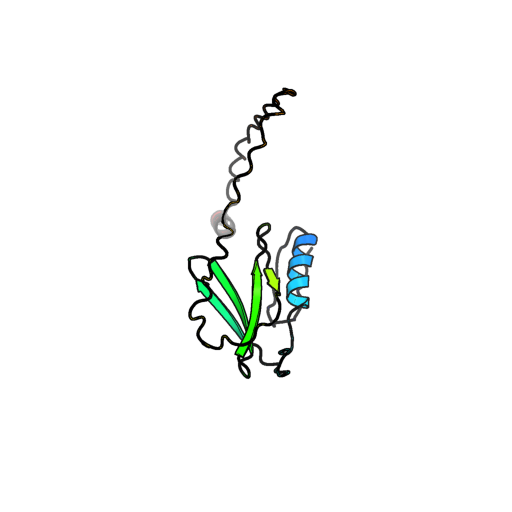 91 GLU A CA 1
ATOM 718 C C . GLU A 1 91 ? 23.602 -4.095 -3.892 1.00 62.25 91 GLU A C 1
ATOM 720 O O . GLU A 1 91 ? 24.672 -4.691 -3.904 1.00 62.25 91 GLU A O 1
ATOM 725 N N . SER A 1 92 ? 23.483 -2.911 -4.497 1.00 51.88 92 SER A N 1
ATOM 726 C CA . SER A 1 92 ? 24.607 -2.069 -4.857 1.00 51.88 92 SER A CA 1
ATOM 727 C C . SER A 1 92 ? 25.021 -1.362 -3.580 1.00 51.88 92 SER A C 1
ATOM 729 O O . SER A 1 92 ? 24.488 -0.300 -3.279 1.00 51.88 92 SER A O 1
ATOM 731 N N . SER A 1 93 ? 25.888 -2.031 -2.821 1.00 47.62 93 SER A N 1
ATOM 732 C CA . SER A 1 93 ? 26.762 -1.489 -1.784 1.00 47.62 93 SER A CA 1
ATOM 733 C C . SER A 1 93 ? 26.485 -0.030 -1.413 1.00 47.62 93 SER A C 1
ATOM 735 O O . SER A 1 93 ? 27.143 0.876 -1.921 1.00 47.62 93 SER A O 1
ATOM 737 N N . ASP A 1 94 ? 25.578 0.196 -0.462 1.00 49.16 94 ASP A N 1
ATOM 738 C CA . ASP A 1 94 ? 25.688 1.348 0.435 1.00 49.16 94 ASP A CA 1
ATOM 739 C C . ASP A 1 94 ? 26.867 1.073 1.396 1.00 49.16 94 ASP A C 1
ATOM 741 O O . ASP A 1 94 ? 26.704 0.918 2.607 1.00 49.16 94 ASP A O 1
ATOM 745 N N . GLU A 1 95 ? 28.070 0.924 0.833 1.00 53.03 95 GLU A N 1
ATOM 746 C CA . GLU A 1 95 ? 29.306 1.191 1.555 1.00 53.03 95 GLU A CA 1
ATOM 747 C C . GLU A 1 95 ? 29.363 2.713 1.731 1.00 53.03 95 GLU A C 1
ATOM 749 O O . GLU A 1 95 ? 29.552 3.462 0.776 1.00 53.03 95 GLU A O 1
ATOM 754 N N . ASP A 1 96 ? 29.164 3.155 2.971 1.00 48.34 96 ASP A N 1
ATOM 755 C CA . ASP A 1 96 ? 29.694 4.415 3.491 1.00 48.34 96 ASP A CA 1
ATOM 756 C C . ASP A 1 96 ? 29.241 5.727 2.814 1.00 48.34 96 ASP A C 1
ATOM 758 O O . ASP A 1 96 ? 30.043 6.448 2.223 1.00 48.34 96 ASP A O 1
ATOM 762 N N . ASP A 1 97 ? 28.007 6.168 3.083 1.00 49.66 97 ASP A N 1
ATOM 763 C CA . ASP A 1 97 ? 27.716 7.614 3.151 1.00 49.66 97 ASP A CA 1
ATOM 764 C C . ASP A 1 97 ? 27.248 8.037 4.559 1.00 49.66 97 ASP A C 1
ATOM 766 O O . ASP A 1 97 ? 26.369 8.872 4.755 1.00 49.66 97 ASP A O 1
ATOM 770 N N . ASP A 1 98 ? 27.933 7.509 5.586 1.00 47.16 98 ASP A N 1
ATOM 771 C CA . ASP A 1 98 ? 28.054 8.145 6.910 1.00 47.16 98 ASP A CA 1
ATOM 772 C C . ASP A 1 98 ? 29.086 9.296 6.852 1.00 47.16 98 ASP A C 1
ATOM 774 O O . ASP A 1 98 ? 29.898 9.524 7.753 1.00 47.16 98 ASP A O 1
ATOM 778 N N . ARG A 1 99 ? 29.062 10.111 5.786 1.00 47.91 99 ARG A N 1
ATOM 779 C CA . ARG A 1 99 ? 29.608 11.469 5.864 1.00 47.91 99 ARG A CA 1
ATOM 780 C C . ARG A 1 99 ? 28.596 12.333 6.593 1.00 47.91 99 ARG A C 1
ATOM 782 O O . ARG A 1 99 ? 27.953 13.215 6.030 1.00 47.91 99 ARG A O 1
ATOM 789 N N . SER A 1 100 ? 28.536 12.121 7.907 1.00 53.84 100 SER A N 1
ATOM 790 C CA . SER A 1 100 ? 29.039 13.100 8.871 1.00 53.84 100 SER A CA 1
ATOM 791 C C . SER A 1 100 ? 29.137 14.520 8.303 1.00 53.84 100 SER A C 1
ATOM 793 O O . SER A 1 100 ? 30.201 15.136 8.239 1.00 53.84 100 SER A O 1
ATOM 795 N N . SER A 1 101 ? 27.987 15.104 7.968 1.00 52.16 101 SER A N 1
ATOM 796 C CA . SER A 1 101 ? 27.813 16.550 7.944 1.00 52.16 101 SER A CA 1
ATOM 797 C C . SER A 1 101 ? 27.677 17.004 9.390 1.00 52.16 101 SER A C 1
ATOM 799 O O . SER A 1 101 ? 26.690 17.601 9.816 1.00 52.16 101 SER A O 1
ATOM 801 N N . LYS A 1 102 ? 28.741 16.725 10.149 1.00 49.28 102 LYS A N 1
ATOM 802 C CA . LYS A 1 102 ? 29.164 17.446 11.334 1.00 49.28 102 LYS A CA 1
ATOM 803 C C . LYS A 1 102 ? 29.406 18.877 10.853 1.00 49.28 102 LYS A C 1
ATOM 805 O O . LYS A 1 102 ? 30.538 19.278 10.584 1.00 49.28 102 LYS A O 1
ATOM 810 N N . LYS A 1 103 ? 28.330 19.655 10.684 1.00 50.47 103 LYS A N 1
ATOM 811 C CA . LYS A 1 103 ? 28.413 21.114 10.646 1.00 50.47 103 LYS A CA 1
ATOM 812 C C . LYS A 1 103 ? 28.989 21.505 11.998 1.00 50.47 103 LYS A C 1
ATOM 814 O O . LYS A 1 103 ? 28.287 21.573 13.002 1.00 50.47 103 LYS A O 1
ATOM 819 N N . LYS A 1 104 ? 30.315 21.647 12.013 1.00 50.34 104 LYS A N 1
ATOM 820 C CA . LYS A 1 104 ? 31.081 22.213 13.111 1.00 50.34 104 LYS A CA 1
ATOM 821 C C . LYS A 1 104 ? 30.385 23.506 13.509 1.00 50.34 104 LYS A C 1
ATOM 823 O O . LYS A 1 104 ? 30.202 24.400 12.686 1.00 50.34 104 LYS A O 1
ATOM 828 N N . ALA A 1 105 ? 29.974 23.544 14.767 1.00 54.44 105 ALA A N 1
ATOM 829 C CA . ALA A 1 105 ? 29.531 24.739 15.443 1.00 54.44 105 ALA A CA 1
ATOM 830 C C . ALA A 1 105 ? 30.514 25.885 15.162 1.00 54.44 105 ALA A C 1
ATOM 832 O O . ALA A 1 105 ? 31.710 25.763 15.424 1.00 54.44 105 ALA A O 1
ATOM 833 N N . ALA A 1 106 ? 30.000 27.002 14.656 1.00 58.03 106 ALA A N 1
ATOM 834 C CA . ALA A 1 106 ? 30.605 28.290 14.937 1.00 58.03 106 ALA A CA 1
ATOM 835 C C . ALA A 1 106 ? 30.007 28.761 16.275 1.00 58.03 106 ALA A C 1
ATOM 837 O O . ALA A 1 106 ? 28.787 28.923 16.351 1.00 58.03 106 ALA A O 1
ATOM 838 N N . PRO A 1 107 ? 30.805 28.955 17.339 1.00 61.69 107 PRO A N 1
ATOM 839 C CA . PRO A 1 107 ? 30.311 29.550 18.567 1.00 61.69 107 PRO A CA 1
ATOM 840 C C . PRO A 1 107 ? 30.153 31.049 18.317 1.00 61.69 107 PRO A C 1
ATOM 842 O O . PRO A 1 107 ? 31.137 31.758 18.110 1.00 61.69 107 PRO A O 1
ATOM 845 N N . LYS A 1 108 ? 28.916 31.542 18.308 1.00 57.25 108 LYS A N 1
ATOM 846 C CA . LYS A 1 108 ? 28.658 32.971 18.488 1.00 57.25 108 LYS A CA 1
ATOM 847 C C . LYS A 1 108 ? 27.638 33.146 19.598 1.00 57.25 108 LYS A C 1
ATOM 849 O O . LYS A 1 108 ? 26.452 32.878 19.432 1.00 57.25 108 LYS A O 1
ATOM 854 N N . GLU A 1 109 ? 28.178 33.557 20.742 1.00 59.28 109 GLU A N 1
ATOM 855 C CA . GLU A 1 109 ? 27.498 34.289 21.799 1.00 59.28 109 GLU A CA 1
ATOM 856 C C . GLU A 1 109 ? 26.457 35.243 21.207 1.00 59.28 109 GLU A C 1
ATOM 858 O O . GLU A 1 109 ? 26.840 36.163 20.493 1.00 59.28 109 GLU A O 1
ATOM 863 N N . ASN A 1 110 ? 25.169 35.044 21.496 1.00 61.97 110 ASN A N 1
ATOM 864 C CA . ASN A 1 110 ? 24.246 36.129 21.846 1.00 61.97 110 ASN A CA 1
ATOM 865 C C . ASN A 1 110 ? 22.862 35.563 22.203 1.00 61.97 110 ASN A C 1
ATOM 867 O O . ASN A 1 110 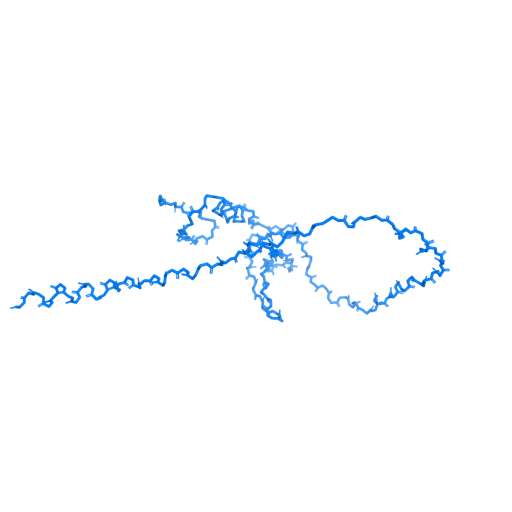? 22.003 35.449 21.340 1.00 61.97 110 ASN A O 1
ATOM 871 N N . TYR A 1 111 ? 22.613 35.211 23.466 1.00 50.78 111 TYR A N 1
ATOM 872 C CA . TYR A 1 111 ? 21.230 35.106 23.961 1.00 50.78 111 TYR A CA 1
ATOM 873 C C . TYR A 1 111 ? 21.146 35.478 25.446 1.00 50.78 111 TYR A C 1
ATOM 875 O O . TYR A 1 111 ? 20.583 34.781 26.281 1.00 50.78 111 TYR A O 1
ATOM 883 N N . LYS A 1 112 ? 21.729 36.633 25.789 1.00 57.62 112 LYS A N 1
ATOM 884 C CA . LYS A 1 112 ? 21.408 37.371 27.017 1.00 57.62 112 LYS A CA 1
ATOM 885 C C . LYS A 1 112 ? 20.669 38.645 26.617 1.00 57.62 112 LYS A C 1
ATOM 887 O O . LYS A 1 112 ? 21.277 39.702 26.513 1.00 57.62 112 LYS A O 1
ATOM 892 N N . ARG A 1 113 ? 19.365 38.525 26.349 1.00 56.59 113 ARG A N 1
ATOM 893 C CA . ARG A 1 113 ? 18.349 39.595 26.458 1.00 56.59 113 ARG A CA 1
ATOM 894 C C . ARG A 1 113 ? 17.003 39.062 25.974 1.00 56.59 113 ARG A C 1
ATOM 896 O O . ARG A 1 113 ? 16.682 39.166 24.799 1.00 56.59 113 ARG A O 1
ATOM 903 N N . ARG A 1 114 ? 16.243 38.494 26.909 1.00 55.97 114 ARG A N 1
ATOM 904 C CA . ARG A 1 114 ? 14.787 38.672 27.090 1.00 55.97 114 ARG A CA 1
ATOM 905 C C . ARG A 1 114 ? 14.320 37.738 28.207 1.00 55.97 114 ARG A C 1
ATOM 907 O O . ARG A 1 114 ? 13.535 36.827 28.014 1.00 55.97 114 ARG A O 1
ATOM 914 N N . ALA A 1 115 ? 14.868 37.988 29.394 1.00 51.75 115 ALA A N 1
ATOM 915 C CA . ALA A 1 115 ? 14.091 37.857 30.611 1.00 51.75 115 ALA A CA 1
ATOM 916 C C . ALA A 1 115 ? 13.253 39.139 30.708 1.00 51.75 115 ALA A C 1
ATOM 918 O O . ALA A 1 115 ? 13.843 40.212 30.834 1.00 51.75 115 ALA A O 1
ATOM 919 N N . ALA A 1 116 ? 11.938 39.031 30.513 1.00 56.06 116 ALA A N 1
ATOM 920 C CA . ALA A 1 116 ? 10.888 39.881 31.092 1.00 56.06 116 ALA A CA 1
ATOM 921 C C . ALA A 1 116 ? 9.562 39.653 30.345 1.00 56.06 116 ALA A C 1
ATOM 923 O O . ALA A 1 116 ? 9.513 39.902 29.140 1.00 56.06 116 ALA A O 1
ATOM 924 N N . LYS A 1 117 ? 8.521 39.310 31.124 1.00 55.12 117 LYS A N 1
ATOM 925 C CA . LYS A 1 117 ? 7.090 39.135 30.785 1.00 55.12 117 LYS A CA 1
ATOM 926 C C . LYS A 1 117 ? 6.780 37.830 30.047 1.00 55.12 117 LYS A C 1
ATOM 928 O O . LYS A 1 117 ? 7.425 37.538 29.053 1.00 55.12 117 LYS A O 1
ATOM 933 N N . GLU A 1 118 ? 5.857 36.975 30.473 1.00 55.81 118 GLU A N 1
ATOM 934 C CA . GLU A 1 118 ? 4.611 37.147 31.243 1.00 55.81 118 GLU A CA 1
ATOM 935 C C . GLU A 1 118 ? 4.240 35.713 31.694 1.00 55.81 118 GLU A C 1
ATOM 937 O O . GLU A 1 118 ? 4.166 34.822 30.854 1.00 55.81 118 GLU A O 1
ATOM 942 N N . GLU A 1 119 ? 4.363 35.343 32.971 1.00 57.97 119 GLU A N 1
ATOM 943 C CA . GLU A 1 119 ? 3.254 35.267 33.944 1.00 57.97 119 GLU A CA 1
ATOM 944 C C . GLU A 1 119 ? 1.873 35.623 33.386 1.00 57.97 119 GLU A C 1
ATOM 946 O O . GLU A 1 119 ? 1.520 36.794 33.417 1.00 57.97 119 GLU A O 1
ATOM 951 N N . VAL A 1 120 ? 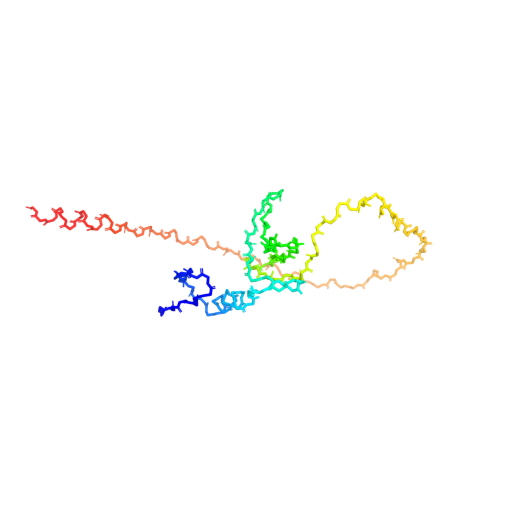1.100 34.617 32.953 1.00 57.16 120 VAL A N 1
ATOM 952 C CA . VAL A 1 120 ? -0.367 34.563 33.106 1.00 57.16 120 VAL A CA 1
ATOM 953 C C . VAL A 1 120 ? -0.810 33.088 33.179 1.00 57.16 120 VAL A C 1
ATOM 955 O O . VAL A 1 120 ? -0.575 32.336 32.238 1.00 57.16 120 VAL A O 1
ATOM 958 N N . GLU A 1 121 ? -1.392 32.739 34.333 1.00 58.03 121 GLU A N 1
ATOM 959 C CA . GLU A 1 121 ? -2.443 31.740 34.641 1.00 58.03 121 GLU A CA 1
ATOM 960 C C . GLU A 1 121 ? -2.359 30.346 33.988 1.00 58.03 121 GLU A C 1
ATOM 962 O O . GLU A 1 121 ? -2.429 30.178 32.777 1.00 58.03 121 GLU A O 1
ATOM 967 N N . GLU A 1 122 ? -2.176 29.255 34.736 1.00 52.44 122 GLU A N 1
ATOM 968 C CA . GLU A 1 122 ? -3.075 28.741 35.788 1.00 52.44 122 GLU A CA 1
ATOM 969 C C . GLU A 1 122 ? -4.502 28.495 35.266 1.00 52.44 122 GLU A C 1
ATOM 971 O O . GLU A 1 122 ? -5.405 29.306 35.416 1.00 52.44 122 GLU A O 1
ATOM 976 N N . ALA A 1 123 ? -4.697 27.327 34.653 1.00 55.44 123 ALA A N 1
ATOM 977 C CA . ALA A 1 123 ? -5.993 26.663 34.622 1.00 55.44 123 ALA A CA 1
ATOM 978 C C . ALA A 1 123 ? -5.758 25.156 34.743 1.00 55.44 123 ALA A C 1
ATOM 980 O O . ALA A 1 123 ? -5.491 24.444 33.774 1.00 55.44 123 ALA A O 1
ATOM 981 N N . GLU A 1 124 ? -5.803 24.713 35.994 1.00 56.84 124 GLU A N 1
ATOM 982 C CA . GLU A 1 124 ? -6.092 23.347 36.399 1.00 56.84 124 GLU A CA 1
ATOM 983 C C . GLU A 1 124 ? -7.373 22.887 35.682 1.00 56.84 124 GLU A C 1
ATOM 985 O O . GLU A 1 124 ? -8.451 23.434 35.909 1.00 56.84 124 GLU A O 1
ATOM 990 N N . VAL A 1 125 ? -7.266 21.891 34.804 1.00 53.53 125 VAL A N 1
ATOM 991 C CA . VAL A 1 125 ? -8.422 21.097 34.379 1.00 53.53 125 VAL A CA 1
ATOM 992 C C . VAL A 1 125 ? -8.191 19.693 34.908 1.00 53.53 125 VAL A C 1
ATOM 994 O O . VAL A 1 125 ? -7.566 18.841 34.279 1.00 53.53 125 VAL A O 1
ATOM 997 N N . VAL A 1 126 ? -8.655 19.507 36.140 1.00 56.97 126 VAL A N 1
ATOM 998 C CA . VAL A 1 126 ? -8.977 18.206 36.712 1.00 56.97 126 VAL A CA 1
ATOM 999 C C . VAL A 1 126 ? -10.256 17.755 36.013 1.00 56.97 126 VAL A C 1
ATOM 1001 O O . VAL A 1 126 ? -11.345 18.187 36.380 1.00 56.97 126 VAL A O 1
ATOM 1004 N N . GLU A 1 127 ? -10.133 16.923 34.980 1.00 62.31 127 GLU A N 1
ATOM 1005 C CA . GLU A 1 127 ? -11.263 16.120 34.515 1.00 62.31 127 GLU A CA 1
ATOM 1006 C C . GLU A 1 127 ? -11.178 14.733 35.151 1.00 62.31 127 GLU A C 1
ATOM 1008 O O . GLU A 1 127 ? -10.371 13.868 34.810 1.00 62.31 127 GLU A O 1
ATOM 1013 N N . GLU A 1 128 ? -12.024 14.601 36.165 1.00 60.69 128 GLU A N 1
ATOM 1014 C CA . GLU A 1 128 ? -12.496 13.387 36.798 1.00 60.69 128 GLU A CA 1
ATOM 1015 C C . GLU A 1 128 ? -13.198 12.524 35.737 1.00 60.69 128 GLU A C 1
ATOM 1017 O O . GLU A 1 128 ? -14.370 12.726 35.426 1.00 60.69 128 GLU A O 1
ATOM 1022 N N . GLU A 1 129 ? -12.476 11.579 35.127 1.00 53.78 129 GLU A N 1
ATOM 1023 C CA . GLU A 1 129 ? -13.108 10.593 34.249 1.00 53.78 129 GLU A CA 1
ATOM 1024 C C . GLU A 1 129 ? -13.842 9.567 35.125 1.00 53.78 129 GLU A C 1
ATOM 1026 O O . GLU A 1 129 ? -13.258 8.633 35.687 1.00 53.78 129 GLU A O 1
ATOM 1031 N N . GLU A 1 130 ? -15.147 9.802 35.278 1.00 60.91 130 GLU A N 1
ATOM 1032 C CA . GLU A 1 130 ? -16.114 8.878 35.851 1.00 60.91 130 GLU A CA 1
ATOM 1033 C C . GLU A 1 130 ? -15.897 7.464 35.300 1.00 60.91 130 GLU A C 1
ATOM 1035 O O . GLU A 1 130 ? -15.946 7.206 34.095 1.00 60.91 130 GLU A O 1
ATOM 1040 N N . ALA A 1 131 ? -15.707 6.516 36.216 1.00 57.62 131 ALA A N 1
ATOM 1041 C CA . ALA A 1 131 ? -15.671 5.098 35.917 1.00 57.62 131 ALA A CA 1
ATOM 1042 C C . ALA A 1 131 ? -16.960 4.688 35.189 1.00 57.62 131 ALA A C 1
ATOM 1044 O O . ALA A 1 131 ? -18.014 4.510 35.804 1.00 57.62 131 ALA A O 1
ATOM 1045 N N . ALA A 1 132 ? -16.860 4.511 33.869 1.00 62.12 132 ALA A N 1
ATOM 1046 C CA . ALA A 1 132 ? -17.959 4.044 33.045 1.00 62.12 132 ALA A CA 1
ATOM 1047 C C . ALA A 1 132 ? -18.584 2.780 33.671 1.00 62.12 132 ALA A C 1
ATOM 1049 O O . ALA A 1 132 ? -17.859 1.832 34.010 1.00 62.12 132 ALA A O 1
ATOM 1050 N N . PRO A 1 133 ? -19.921 2.718 33.828 1.00 68.81 133 PRO A N 1
ATOM 1051 C CA . PRO A 1 133 ? -20.573 1.550 34.392 1.00 68.81 133 PRO A CA 1
ATOM 1052 C C . PRO A 1 133 ? -20.221 0.334 33.538 1.00 68.81 133 PRO A C 1
ATOM 1054 O O . PRO A 1 133 ? -20.490 0.300 32.333 1.00 68.81 133 PRO A O 1
ATOM 1057 N N . ARG A 1 134 ? -19.601 -0.672 34.173 1.00 68.44 134 ARG A N 1
ATOM 1058 C CA . ARG A 1 134 ? -19.348 -1.995 33.591 1.00 68.44 134 ARG A CA 1
ATOM 1059 C C . ARG A 1 134 ? -20.625 -2.461 32.899 1.00 68.44 134 ARG A C 1
ATOM 1061 O O . ARG A 1 134 ? -21.585 -2.851 33.563 1.00 68.44 134 ARG A O 1
ATOM 1068 N N . ARG A 1 135 ? -20.631 -2.423 31.563 1.00 66.69 135 ARG A N 1
ATOM 1069 C CA . ARG A 1 135 ? -21.699 -3.006 30.752 1.00 66.69 135 ARG A CA 1
ATOM 1070 C C . ARG A 1 135 ? -21.814 -4.467 31.167 1.00 66.69 135 ARG A C 1
ATOM 1072 O O . ARG A 1 135 ? -20.892 -5.249 30.943 1.00 66.69 135 ARG A O 1
ATOM 1079 N N . GLN A 1 136 ? -22.919 -4.819 31.818 1.00 72.88 136 GLN A N 1
ATOM 1080 C CA . GLN A 1 136 ? -23.240 -6.213 32.080 1.00 72.88 136 GLN A CA 1
ATOM 1081 C C . GLN A 1 136 ? -23.315 -6.902 30.718 1.00 72.88 136 GLN A C 1
ATOM 1083 O O . GLN A 1 136 ? -24.060 -6.471 29.837 1.00 72.88 136 GLN A O 1
ATOM 1088 N N . ALA A 1 137 ? -22.459 -7.903 30.517 1.00 72.12 137 ALA A N 1
ATOM 1089 C CA . ALA A 1 137 ? -22.426 -8.670 29.287 1.00 72.12 137 ALA A CA 1
ATOM 1090 C C . ALA A 1 137 ? -23.822 -9.251 29.049 1.00 72.12 137 ALA A C 1
ATOM 1092 O O . ALA A 1 137 ? -24.349 -9.973 29.897 1.00 72.12 137 ALA A O 1
ATOM 1093 N N . ALA A 1 138 ? -24.428 -8.910 27.910 1.00 75.69 138 ALA A N 1
ATOM 1094 C CA . ALA A 1 138 ? -25.678 -9.524 27.499 1.00 75.69 138 ALA A CA 1
ATOM 1095 C C . ALA A 1 138 ? -25.484 -11.052 27.476 1.00 75.69 138 ALA A C 1
ATOM 1097 O O . ALA A 1 138 ? -24.445 -11.521 26.992 1.00 75.69 138 ALA A O 1
ATOM 1098 N N . PRO A 1 139 ? -26.437 -11.836 28.010 1.00 70.12 139 PRO A N 1
ATOM 1099 C CA . PRO A 1 139 ? -26.344 -13.285 27.981 1.00 70.12 139 PRO A CA 1
ATOM 1100 C C . PRO A 1 139 ? -26.169 -13.737 26.536 1.00 70.12 139 PRO A C 1
ATOM 1102 O O . PRO A 1 139 ? -26.837 -13.257 25.619 1.00 70.12 139 PRO A O 1
ATOM 1105 N N . SER A 1 140 ? -25.222 -14.647 26.320 1.00 76.75 140 SER A N 1
ATOM 1106 C CA . SER A 1 140 ? -24.989 -15.190 24.986 1.00 76.75 140 SER A CA 1
ATOM 1107 C C . SER A 1 140 ? -26.296 -15.777 24.439 1.00 76.75 140 SER A C 1
ATOM 1109 O O . SER A 1 140 ? -27.026 -16.454 25.164 1.00 76.75 140 SER A O 1
ATOM 1111 N N . ARG A 1 141 ? -26.567 -15.601 23.140 1.00 78.50 141 ARG A N 1
ATOM 1112 C CA . ARG A 1 141 ? -27.739 -16.170 22.433 1.00 78.50 141 ARG A CA 1
ATOM 1113 C C . ARG A 1 141 ? -27.928 -17.682 22.678 1.00 78.50 141 ARG A C 1
ATOM 1115 O O . ARG A 1 141 ? -29.014 -18.229 22.510 1.00 78.50 141 ARG A O 1
ATOM 1122 N N . ARG A 1 142 ? -26.856 -18.371 23.087 1.00 79.62 142 ARG A N 1
ATOM 1123 C CA . ARG A 1 142 ? -26.851 -19.780 23.491 1.00 79.62 142 ARG A CA 1
ATOM 1124 C C . ARG A 1 142 ? -27.560 -20.028 24.830 1.00 79.62 142 ARG A C 1
ATOM 1126 O O . ARG A 1 142 ? -28.257 -21.031 24.942 1.00 79.62 142 ARG A O 1
ATOM 1133 N N . GLN A 1 143 ? -27.413 -19.144 25.818 1.00 76.06 143 GLN A N 1
ATOM 1134 C CA . GLN A 1 143 ? -28.123 -19.241 27.102 1.00 76.06 143 GLN A CA 1
ATOM 1135 C C . GLN A 1 143 ? -29.629 -19.006 26.934 1.00 76.06 143 GLN A C 1
ATOM 1137 O O . GLN A 1 143 ? -30.416 -19.780 27.470 1.00 76.06 143 GLN A O 1
ATOM 1142 N N . GLU A 1 144 ? -30.041 -18.046 26.098 1.00 79.38 144 GLU A N 1
ATOM 1143 C CA . GLU A 1 144 ? -31.468 -17.801 25.822 1.00 79.38 144 GLU A CA 1
ATOM 1144 C C . GLU A 1 144 ? -32.183 -19.017 25.208 1.00 79.38 144 GLU A C 1
ATOM 1146 O O . GLU A 1 144 ? -33.354 -19.279 25.497 1.00 79.38 144 GLU A O 1
ATOM 1151 N N . LEU A 1 145 ? -31.487 -19.786 24.362 1.00 82.94 145 LEU A N 1
ATOM 1152 C CA . LEU A 1 145 ? -32.042 -21.015 23.792 1.00 82.94 145 LEU A CA 1
ATOM 1153 C C . LEU A 1 145 ? -32.225 -22.102 24.855 1.00 82.94 145 LEU A C 1
ATOM 1155 O O . LEU A 1 145 ? -33.253 -22.777 24.849 1.00 82.94 145 LEU A O 1
ATOM 1159 N N . LEU A 1 146 ? -31.275 -22.253 25.779 1.00 83.00 146 LEU A N 1
ATOM 1160 C CA . LEU A 1 146 ? -31.363 -23.254 26.846 1.00 83.00 146 LEU A CA 1
ATOM 1161 C C . LEU A 1 146 ? -32.501 -22.938 27.831 1.00 83.00 146 LEU A C 1
ATOM 1163 O O . LEU A 1 146 ? -33.266 -23.840 28.178 1.00 83.00 146 LEU A O 1
ATOM 1167 N N . ASP A 1 147 ? -32.698 -21.667 28.191 1.00 83.44 147 ASP A N 1
ATOM 1168 C CA . ASP A 1 147 ? -33.806 -21.254 29.066 1.00 83.44 147 ASP A CA 1
ATOM 1169 C C . ASP A 1 147 ? -35.187 -21.488 28.436 1.00 83.44 147 ASP A C 1
ATOM 1171 O O . ASP A 1 147 ? -36.130 -21.907 29.117 1.00 83.44 147 ASP A O 1
ATOM 1175 N N . ARG A 1 148 ? -35.324 -21.291 27.116 1.00 84.25 148 ARG A N 1
ATOM 1176 C CA . ARG A 1 148 ? -36.573 -21.616 26.403 1.00 84.25 148 ARG A CA 1
ATOM 1177 C C . ARG A 1 148 ? -36.893 -23.108 26.413 1.00 84.25 148 ARG A C 1
ATOM 1179 O O . ARG A 1 148 ? -38.071 -23.462 26.413 1.00 84.25 148 ARG A O 1
ATOM 1186 N N . TYR A 1 149 ? -35.878 -23.969 26.403 1.00 81.44 149 TYR A N 1
ATOM 1187 C CA . TYR A 1 149 ? -36.082 -25.416 26.471 1.00 81.44 149 TYR A CA 1
ATOM 1188 C C . TYR A 1 149 ? -36.399 -25.901 27.893 1.00 81.44 149 TYR A C 1
ATOM 1190 O O . TYR A 1 149 ? -37.145 -26.866 28.039 1.00 81.44 149 TYR A O 1
ATOM 1198 N N . SER A 1 150 ? -35.909 -25.216 28.932 1.00 81.94 150 SER A N 1
ATOM 1199 C CA . SER A 1 150 ? -36.148 -25.591 30.334 1.00 81.94 150 SER A CA 1
ATOM 1200 C C . SER A 1 150 ? -37.598 -25.354 30.794 1.00 81.94 150 SER A C 1
ATOM 1202 O O . SER A 1 150 ? -38.159 -26.171 31.515 1.00 81.94 150 SER A O 1
ATOM 1204 N N . LYS A 1 151 ? -38.266 -24.296 30.306 1.00 76.50 151 LYS A N 1
ATOM 1205 C CA . LYS A 1 151 ? -39.656 -23.939 30.687 1.00 76.50 151 LYS A CA 1
ATOM 1206 C C . LYS A 1 151 ? -40.767 -24.791 30.045 1.00 76.50 151 LYS A C 1
ATOM 1208 O O . LYS A 1 151 ? -41.941 -24.487 30.228 1.00 76.50 151 LYS A O 1
ATOM 1213 N N . LYS A 1 152 ? -40.422 -25.809 29.250 1.00 70.50 152 LYS A N 1
ATOM 1214 C CA . LYS A 1 152 ? -41.387 -26.691 28.557 1.00 70.50 152 LYS A CA 1
ATOM 1215 C C . LYS A 1 152 ? -41.605 -28.047 29.246 1.00 70.50 152 LYS A C 1
ATOM 1217 O O . LYS A 1 152 ? -42.218 -28.927 28.644 1.00 70.50 152 LYS A O 1
ATOM 1222 N N . LYS A 1 153 ? -41.110 -28.220 30.470 1.00 60.41 153 LYS A N 1
ATOM 1223 C CA . LYS A 1 153 ? -41.429 -29.348 31.353 1.00 60.41 153 LYS A CA 1
ATOM 1224 C C . LYS A 1 153 ? -42.214 -28.845 32.550 1.00 60.41 153 LYS A C 1
ATOM 1226 O O . LYS A 1 153 ? -43.082 -29.617 33.002 1.00 60.41 153 LYS A O 1
#

Sequence (153 aa):
MSVKIVKALGIDRASSIANESEFLKEVSFYSSWPEECVNCDCGDLAVNYRMAKGFEFFAIVCPKCGFRLQFGQYKEGGGFFLKDWEPPYSESSDEDDDRSSKKKAAPKENYKRRAAKEEVEEAEVVEEEEAAPRRQAAPSRRQELLDRYSKKK

Radius of gyration: 28.16 Å; chains: 1; bounding box: 72×69×54 Å

Secondary structure (DSSP, 8-state):
--PPPP-SSS-------S-HHHHHHHHHHHHT--SS-TTT-----EEEEEEETTEEEEEEE-TTT--EEEEEE-SSSS-EEEEEEE-------------------------------------------------PPPPPHHHHHHHHHHTT-